Protein AF-A0A397U072-F1 (afdb_monomer_lite)

Organism: NCBI:txid44941

Radius of gyration: 16.06 Å; chains: 1; bounding box: 34×15×54 Å

Structure (mmCIF, N/CA/C/O backbone):
data_AF-A0A397U072-F1
#
_entry.id   AF-A0A397U072-F1
#
loop_
_atom_site.group_PDB
_atom_site.id
_atom_site.type_symbol
_atom_site.label_atom_id
_atom_site.label_alt_id
_atom_site.label_comp_id
_atom_site.label_asym_id
_atom_site.label_entity_id
_atom_site.label_seq_id
_atom_site.pdbx_PDB_ins_code
_atom_site.Cartn_x
_atom_site.Cartn_y
_atom_site.Cartn_z
_atom_site.occupancy
_atom_site.B_iso_or_equiv
_atom_site.auth_seq_id
_atom_site.auth_comp_id
_atom_site.auth_asym_id
_atom_site.auth_atom_id
_atom_site.pdbx_PDB_model_num
ATOM 1 N N . LEU A 1 1 ? 6.677 -6.671 24.900 1.00 55.81 1 LEU A N 1
ATOM 2 C CA . LEU A 1 1 ? 5.516 -6.533 23.992 1.00 55.81 1 LEU A CA 1
ATOM 3 C C . LEU A 1 1 ? 4.349 -6.001 24.805 1.00 55.81 1 LEU A C 1
ATOM 5 O O . LEU A 1 1 ? 3.963 -6.642 25.777 1.00 55.81 1 LEU A O 1
ATOM 9 N N . ASN A 1 2 ? 3.856 -4.805 24.481 1.00 67.19 2 ASN A N 1
ATOM 10 C CA . ASN A 1 2 ? 2.661 -4.265 25.129 1.00 67.19 2 ASN A CA 1
ATOM 11 C C . ASN A 1 2 ? 1.500 -5.225 24.846 1.00 67.19 2 ASN A C 1
ATOM 13 O O . ASN A 1 2 ? 1.314 -5.613 23.698 1.00 67.19 2 ASN A O 1
ATOM 17 N N . LYS A 1 3 ? 0.743 -5.628 25.873 1.00 72.00 3 LYS A N 1
ATOM 18 C CA . LYS A 1 3 ? -0.381 -6.586 25.780 1.00 72.00 3 LYS A CA 1
ATOM 19 C C . LYS A 1 3 ? -1.615 -6.003 25.063 1.00 72.00 3 LYS A C 1
ATOM 21 O O . LYS A 1 3 ? -2.747 -6.293 25.436 1.00 72.00 3 LYS A O 1
ATOM 26 N N . GLN A 1 4 ? -1.398 -5.128 24.087 1.00 73.94 4 GLN A N 1
ATOM 27 C CA . GLN A 1 4 ? -2.444 -4.606 23.223 1.00 73.94 4 GLN A CA 1
ATOM 28 C C . GLN A 1 4 ? -2.947 -5.757 22.340 1.00 73.94 4 GLN A C 1
ATOM 30 O O . GLN A 1 4 ? -2.125 -6.521 21.826 1.00 73.94 4 GLN A O 1
ATOM 35 N N . PRO A 1 5 ? -4.268 -5.923 22.186 1.00 83.75 5 PRO A N 1
ATOM 36 C CA . PRO A 1 5 ? -4.808 -6.927 21.287 1.00 83.75 5 PRO A CA 1
ATOM 37 C C . PRO A 1 5 ? -4.394 -6.613 19.848 1.00 83.75 5 PRO A C 1
ATOM 39 O O . PRO A 1 5 ? -4.364 -5.452 19.440 1.00 83.75 5 PRO A O 1
ATOM 42 N N . TYR A 1 6 ? -4.094 -7.655 19.076 1.00 88.94 6 TYR A N 1
ATOM 43 C CA . TYR A 1 6 ? -3.913 -7.522 17.636 1.00 88.94 6 TYR A CA 1
ATOM 44 C C . TYR A 1 6 ? -5.217 -7.042 17.003 1.00 88.94 6 TYR A C 1
ATOM 46 O O . TYR A 1 6 ? -6.303 -7.533 17.323 1.00 88.94 6 TYR A O 1
ATOM 54 N N . THR A 1 7 ? -5.105 -6.063 16.112 1.00 94.88 7 THR A N 1
ATOM 55 C CA . THR A 1 7 ? -6.241 -5.473 15.405 1.00 94.88 7 THR A CA 1
ATOM 56 C C . THR A 1 7 ? -6.031 -5.588 13.904 1.00 94.88 7 THR A C 1
ATOM 58 O O . THR A 1 7 ? -4.899 -5.605 13.423 1.00 94.88 7 THR A O 1
ATOM 61 N N . LYS A 1 8 ? -7.122 -5.559 13.135 1.00 96.50 8 LYS A N 1
ATOM 62 C CA . LYS A 1 8 ? -7.035 -5.468 11.668 1.00 96.50 8 LYS A CA 1
ATOM 63 C C . LYS A 1 8 ? -6.177 -4.273 11.231 1.00 96.50 8 LYS A C 1
ATOM 65 O O . LYS A 1 8 ? -5.400 -4.376 10.295 1.00 96.50 8 LYS A O 1
ATOM 70 N N . ALA A 1 9 ? -6.248 -3.154 11.956 1.00 96.38 9 ALA A N 1
ATOM 71 C CA . ALA A 1 9 ? -5.411 -1.984 11.700 1.00 96.38 9 ALA A CA 1
ATOM 72 C C . ALA A 1 9 ? -3.910 -2.245 11.952 1.00 96.38 9 ALA A C 1
ATOM 74 O O . ALA A 1 9 ? -3.065 -1.616 11.312 1.00 96.38 9 ALA A O 1
ATOM 75 N N . SER A 1 10 ? -3.549 -3.151 12.869 1.00 95.19 10 SER A N 1
ATOM 76 C CA . SER A 1 10 ? -2.157 -3.590 13.061 1.00 95.19 10 SER A CA 1
ATOM 77 C C . SER A 1 10 ? -1.651 -4.488 11.925 1.00 95.19 10 SER A C 1
ATOM 79 O O . SER A 1 10 ? -0.487 -4.365 11.534 1.00 95.19 10 SER A O 1
ATOM 81 N N . ASP A 1 11 ? -2.530 -5.295 11.322 1.00 97.06 11 ASP A N 1
ATOM 82 C CA . ASP A 1 11 ? -2.198 -6.082 10.128 1.00 97.06 11 ASP A CA 1
ATOM 83 C C . ASP A 1 11 ? -1.937 -5.160 8.930 1.00 97.06 11 ASP A C 1
ATOM 85 O O . ASP A 1 11 ? -0.936 -5.318 8.235 1.00 97.06 11 ASP A O 1
ATOM 89 N N . ILE A 1 12 ? -2.770 -4.127 8.741 1.00 98.31 12 ILE A N 1
ATOM 90 C CA . ILE A 1 12 ? -2.573 -3.117 7.688 1.00 98.31 12 ILE A CA 1
ATOM 91 C C . ILE A 1 12 ? -1.252 -2.363 7.861 1.00 98.31 12 ILE A C 1
ATOM 93 O O . ILE A 1 12 ? -0.541 -2.132 6.884 1.00 98.31 12 ILE A O 1
ATOM 97 N N . TYR A 1 13 ? -0.888 -2.005 9.093 1.00 97.12 13 TYR A N 1
ATOM 98 C CA . TYR A 1 13 ? 0.404 -1.370 9.354 1.00 97.12 13 TYR A CA 1
ATOM 99 C C . TYR A 1 13 ? 1.558 -2.271 8.909 1.00 97.12 13 TYR A C 1
ATOM 101 O O . TYR A 1 13 ? 2.440 -1.835 8.172 1.00 97.12 13 TYR A O 1
ATOM 109 N N . SER A 1 14 ? 1.520 -3.541 9.321 1.00 97.25 14 SER A N 1
ATOM 110 C CA . SER A 1 14 ? 2.534 -4.536 8.957 1.00 97.25 14 SER A CA 1
ATOM 111 C C . SER A 1 14 ? 2.601 -4.738 7.442 1.00 97.25 14 SER A C 1
ATOM 113 O O . SER A 1 14 ? 3.687 -4.794 6.873 1.00 97.25 14 SER A O 1
ATOM 115 N N . PHE A 1 15 ? 1.449 -4.755 6.770 1.00 97.75 15 PHE A N 1
ATOM 116 C CA . PHE A 1 15 ? 1.371 -4.807 5.314 1.00 97.75 15 PHE A CA 1
ATOM 117 C C . PHE A 1 15 ? 2.043 -3.594 4.647 1.00 97.75 15 PHE A C 1
ATOM 119 O O . PHE A 1 15 ? 2.791 -3.759 3.686 1.00 97.75 15 PHE A O 1
ATOM 126 N N . GLY A 1 16 ? 1.854 -2.387 5.194 1.00 97.62 16 GLY A N 1
ATOM 127 C CA . GLY A 1 16 ? 2.564 -1.180 4.759 1.00 97.62 16 GLY A CA 1
ATOM 128 C C . GLY A 1 16 ? 4.088 -1.300 4.856 1.00 97.62 16 GLY A C 1
ATOM 129 O O . GLY A 1 16 ? 4.792 -0.888 3.937 1.00 97.62 16 GLY A O 1
ATOM 130 N N . ILE A 1 17 ? 4.596 -1.913 5.929 1.00 97.81 17 ILE A N 1
ATOM 131 C CA . ILE A 1 17 ? 6.035 -2.164 6.114 1.00 97.81 17 ILE A CA 1
ATOM 132 C C . ILE A 1 17 ? 6.557 -3.185 5.097 1.00 97.81 17 ILE A C 1
ATOM 134 O O . ILE A 1 17 ? 7.581 -2.934 4.470 1.00 97.81 17 ILE A O 1
ATOM 138 N N . ILE A 1 18 ? 5.830 -4.281 4.864 1.00 97.88 18 ILE A N 1
ATOM 139 C CA . ILE A 1 18 ? 6.210 -5.293 3.863 1.00 97.88 18 ILE A CA 1
ATOM 140 C C . ILE A 1 18 ? 6.277 -4.672 2.460 1.00 97.88 18 ILE A C 1
ATOM 142 O O . ILE A 1 18 ? 7.232 -4.909 1.722 1.00 97.88 18 ILE A O 1
ATOM 146 N N . MET A 1 19 ? 5.296 -3.839 2.090 1.00 96.38 19 MET A N 1
ATOM 147 C CA . MET A 1 19 ? 5.336 -3.110 0.816 1.00 96.38 19 MET A CA 1
ATOM 148 C C . MET A 1 19 ? 6.582 -2.221 0.703 1.00 96.38 19 MET A C 1
ATOM 150 O O . MET A 1 19 ? 7.177 -2.140 -0.373 1.00 96.38 19 MET A O 1
ATOM 154 N N . TRP A 1 20 ? 6.993 -1.582 1.801 1.00 96.75 20 TRP A N 1
ATOM 155 C CA . TRP A 1 20 ? 8.173 -0.719 1.824 1.00 96.75 20 TRP A CA 1
ATOM 156 C C . TRP A 1 20 ? 9.465 -1.505 1.641 1.00 96.75 20 TRP A C 1
ATOM 158 O O . TRP A 1 20 ? 10.300 -1.104 0.831 1.00 96.75 20 TRP A O 1
ATOM 168 N N . GLU A 1 21 ? 9.608 -2.639 2.327 1.00 97.44 21 GLU A N 1
ATOM 169 C CA . GLU A 1 21 ? 10.772 -3.520 2.186 1.00 97.44 21 GLU A CA 1
ATOM 170 C C . GLU A 1 21 ? 10.920 -4.021 0.742 1.00 97.44 21 GLU A C 1
ATOM 172 O O . GLU A 1 21 ? 12.002 -3.913 0.161 1.00 97.44 21 GLU A O 1
ATOM 177 N N . ILE A 1 22 ? 9.817 -4.469 0.128 1.00 94.00 22 ILE A N 1
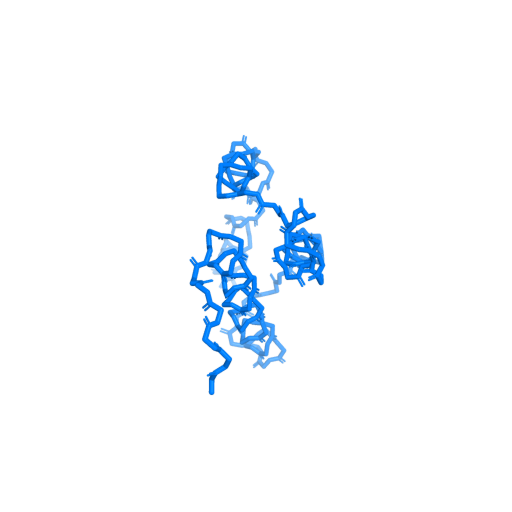ATOM 178 C CA . ILE A 1 22 ? 9.800 -4.926 -1.271 1.00 94.00 22 ILE A CA 1
ATOM 179 C C . ILE A 1 22 ? 10.195 -3.791 -2.223 1.00 94.00 22 ILE A C 1
ATOM 181 O O . ILE A 1 22 ? 11.036 -3.986 -3.104 1.00 94.00 22 ILE A O 1
ATOM 185 N N . LEU A 1 23 ? 9.603 -2.601 -2.066 1.00 92.19 23 LEU A N 1
ATOM 186 C CA . LEU A 1 23 ? 9.900 -1.468 -2.946 1.00 92.19 23 LEU A CA 1
ATOM 187 C C . LEU A 1 23 ? 11.353 -1.007 -2.790 1.00 92.19 23 LEU A C 1
ATOM 189 O O . LEU A 1 23 ? 12.004 -0.690 -3.784 1.00 92.19 23 LEU A O 1
ATOM 193 N N . TYR A 1 24 ? 11.870 -0.986 -1.562 1.00 91.94 24 TYR A N 1
ATOM 194 C CA . TYR A 1 24 ? 13.252 -0.615 -1.282 1.00 91.94 24 TYR A CA 1
ATOM 195 C C . TYR A 1 24 ? 14.246 -1.579 -1.934 1.00 91.94 24 TYR A C 1
ATOM 197 O O . TYR A 1 24 ? 15.157 -1.135 -2.638 1.00 91.94 24 TYR A O 1
ATOM 205 N N . GLU A 1 25 ? 14.043 -2.889 -1.775 1.00 94.44 25 GLU A N 1
ATOM 206 C CA . GLU A 1 25 ? 14.889 -3.895 -2.422 1.00 94.44 25 GLU A CA 1
ATOM 207 C C . GLU A 1 25 ? 14.841 -3.764 -3.951 1.00 94.44 25 GLU A C 1
ATOM 209 O O . GLU A 1 25 ? 15.877 -3.784 -4.623 1.00 94.44 25 GLU A O 1
ATOM 214 N N . LEU A 1 26 ? 13.6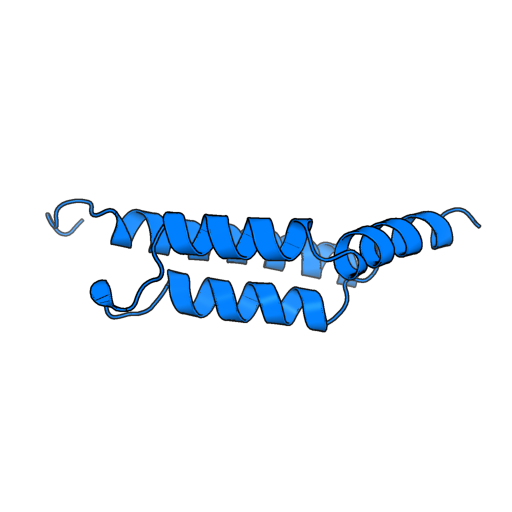47 -3.559 -4.507 1.00 91.75 26 LEU A N 1
ATOM 215 C CA . LEU A 1 26 ? 13.460 -3.391 -5.941 1.00 91.75 26 LEU A CA 1
ATOM 216 C C . LEU A 1 26 ? 14.194 -2.150 -6.472 1.00 91.75 26 LEU A C 1
ATOM 218 O O . LEU A 1 26 ? 14.904 -2.246 -7.474 1.00 91.75 26 LEU A O 1
ATOM 222 N N . MET A 1 27 ? 14.092 -1.009 -5.783 1.00 92.00 27 MET A N 1
ATOM 223 C CA . MET A 1 27 ? 14.820 0.213 -6.149 1.00 92.00 27 MET A CA 1
ATOM 224 C C . MET A 1 27 ? 16.339 0.010 -6.110 1.00 92.00 27 MET A C 1
ATOM 226 O O . MET A 1 27 ? 17.031 0.454 -7.025 1.00 92.00 27 MET A O 1
ATOM 230 N N . LEU A 1 28 ? 16.871 -0.703 -5.110 1.00 93.38 28 LEU A N 1
ATOM 231 C CA . LEU A 1 28 ? 18.301 -1.033 -5.057 1.00 93.38 28 LEU A CA 1
ATOM 232 C C . LEU A 1 28 ? 18.742 -1.880 -6.257 1.00 93.38 28 LEU A C 1
ATOM 234 O O . LEU A 1 28 ? 19.791 -1.620 -6.848 1.00 93.38 28 LEU A O 1
ATOM 238 N N . GLN A 1 29 ? 17.941 -2.874 -6.647 1.00 93.81 29 GLN A N 1
ATOM 239 C CA . GLN A 1 29 ? 18.237 -3.699 -7.820 1.00 93.81 29 GLN A CA 1
ATOM 240 C C . GLN A 1 29 ? 18.229 -2.876 -9.120 1.00 93.81 29 GLN A C 1
ATOM 242 O O . GLN A 1 29 ? 19.072 -3.120 -9.985 1.00 93.81 29 GLN A O 1
ATOM 247 N N . VAL A 1 30 ? 17.337 -1.886 -9.249 1.00 90.81 30 VAL A N 1
ATOM 248 C CA . VAL A 1 30 ? 17.323 -0.946 -10.387 1.00 90.81 30 VAL A CA 1
ATOM 249 C C . VAL A 1 30 ? 18.579 -0.074 -10.399 1.00 90.81 30 VAL A C 1
ATOM 251 O O . VAL A 1 30 ? 19.248 0.008 -11.427 1.00 90.81 30 VAL A O 1
ATOM 254 N N . CYS A 1 31 ? 18.952 0.522 -9.261 1.00 91.00 31 CYS A N 1
ATOM 255 C CA . CYS A 1 31 ? 20.168 1.337 -9.145 1.00 91.00 31 CYS A CA 1
ATOM 256 C C . CYS A 1 31 ? 21.444 0.550 -9.490 1.00 91.00 31 CYS A C 1
ATOM 258 O O . CYS A 1 31 ? 22.388 1.113 -10.037 1.00 91.00 31 CYS A O 1
ATOM 260 N N . ASN A 1 32 ? 21.451 -0.756 -9.216 1.00 94.38 32 ASN A N 1
ATOM 261 C CA . ASN A 1 32 ? 22.552 -1.661 -9.548 1.00 94.38 32 ASN A CA 1
ATOM 262 C C . ASN A 1 32 ? 22.477 -2.230 -10.980 1.00 94.38 32 ASN A C 1
ATOM 264 O O . ASN A 1 32 ? 23.287 -3.084 -11.337 1.00 94.38 32 ASN A O 1
ATOM 268 N N . GLY A 1 33 ? 21.500 -1.816 -11.795 1.00 90.44 33 GLY A N 1
ATOM 269 C CA . GLY A 1 33 ? 21.323 -2.292 -13.171 1.00 90.44 33 GLY A CA 1
ATOM 270 C C . GLY A 1 33 ? 20.856 -3.750 -13.298 1.00 90.44 33 GLY A C 1
ATOM 271 O O . GLY A 1 33 ? 20.915 -4.321 -14.385 1.00 90.44 33 GLY A O 1
ATOM 272 N N . LEU A 1 34 ? 20.386 -4.369 -12.209 1.00 93.62 34 LEU A N 1
ATOM 273 C CA . LEU A 1 34 ? 19.922 -5.767 -12.174 1.00 93.62 34 LEU A CA 1
ATOM 274 C C . LEU A 1 34 ? 18.458 -5.925 -12.619 1.00 93.62 34 LEU A C 1
ATOM 276 O O . LEU A 1 34 ? 17.978 -7.042 -12.850 1.00 93.62 34 LEU A O 1
ATOM 280 N N . ARG A 1 35 ? 17.724 -4.811 -12.680 1.00 87.81 35 ARG A N 1
ATOM 281 C CA . ARG A 1 35 ? 16.308 -4.735 -13.045 1.00 87.81 35 ARG A CA 1
ATOM 282 C C . ARG A 1 35 ? 16.064 -3.524 -13.953 1.00 87.81 35 ARG A C 1
ATOM 284 O O . ARG A 1 35 ? 16.764 -2.523 -13.805 1.00 87.81 35 ARG A O 1
ATOM 291 N N . PRO A 1 36 ? 15.062 -3.587 -14.848 1.00 87.19 36 PRO A N 1
ATOM 292 C CA . PRO A 1 36 ? 14.648 -2.435 -15.640 1.00 87.19 36 PRO A CA 1
ATOM 293 C C . PRO A 1 36 ? 14.174 -1.268 -14.770 1.00 87.19 36 PRO A C 1
ATOM 295 O O . PRO A 1 36 ? 13.676 -1.469 -13.664 1.00 87.19 36 PRO A O 1
ATOM 298 N N . TYR A 1 37 ? 14.275 -0.056 -15.314 1.00 86.31 37 TYR A N 1
ATOM 299 C CA . TYR A 1 37 ? 13.772 1.156 -14.674 1.00 86.31 37 TYR A CA 1
ATOM 300 C C . TYR A 1 37 ? 12.268 1.070 -14.369 1.00 86.31 37 TYR A C 1
ATOM 302 O O . TYR A 1 37 ? 11.481 0.552 -15.164 1.00 86.31 37 TYR A O 1
ATOM 310 N N . ILE A 1 38 ? 11.882 1.633 -13.225 1.00 82.38 38 ILE A N 1
ATOM 311 C CA . ILE A 1 38 ? 10.498 1.747 -12.762 1.00 82.38 38 ILE A CA 1
ATOM 312 C C . ILE A 1 38 ? 10.129 3.220 -12.788 1.00 82.38 38 ILE A C 1
ATOM 314 O O . ILE A 1 38 ? 10.882 4.048 -12.279 1.00 82.38 38 ILE A O 1
ATOM 318 N N . SER A 1 39 ? 8.970 3.550 -13.358 1.00 84.31 39 SER A N 1
ATOM 319 C CA . SER A 1 39 ? 8.540 4.942 -13.439 1.00 84.31 39 SER A CA 1
ATOM 320 C C . SER A 1 39 ? 8.310 5.545 -12.053 1.00 84.31 39 SER A C 1
ATOM 322 O O . SER A 1 39 ? 7.718 4.923 -11.168 1.00 84.31 39 SER A O 1
ATOM 324 N N . GLU A 1 40 ? 8.708 6.806 -11.891 1.00 82.81 40 GLU A N 1
ATOM 325 C CA . GLU A 1 40 ? 8.470 7.582 -10.665 1.00 82.81 40 GLU A CA 1
ATOM 326 C C . GLU A 1 40 ? 6.987 7.625 -10.275 1.00 82.81 40 GLU A C 1
ATOM 328 O O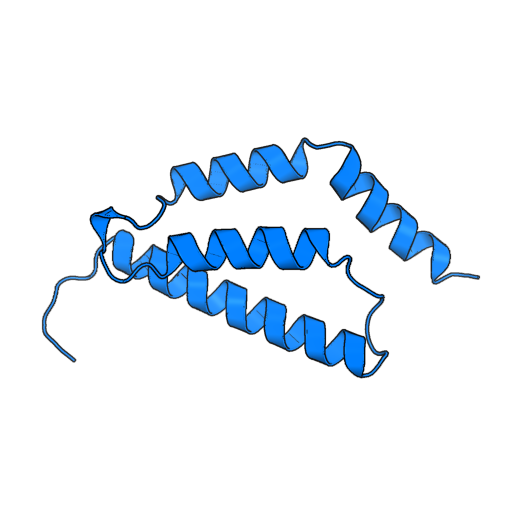 . GLU A 1 40 ? 6.657 7.613 -9.092 1.00 82.81 40 GLU A O 1
ATOM 333 N N . SER A 1 41 ? 6.083 7.596 -11.260 1.00 80.88 41 SER A N 1
ATOM 334 C CA . SER A 1 41 ? 4.640 7.520 -11.022 1.00 80.88 41 SER A CA 1
ATOM 335 C C . SER A 1 41 ? 4.237 6.261 -10.250 1.00 80.88 41 SER A C 1
ATOM 337 O O . SER A 1 41 ? 3.471 6.361 -9.297 1.00 80.88 41 SER A O 1
ATOM 339 N N . ILE A 1 42 ? 4.789 5.095 -10.604 1.00 85.12 42 ILE A N 1
ATOM 340 C CA . ILE A 1 42 ? 4.513 3.830 -9.911 1.00 85.12 42 ILE A CA 1
ATOM 341 C C . ILE A 1 42 ? 5.056 3.909 -8.486 1.00 85.12 42 ILE A C 1
ATOM 343 O O . ILE A 1 42 ? 4.329 3.624 -7.534 1.00 85.12 42 ILE A O 1
ATOM 347 N N . VAL A 1 43 ? 6.306 4.355 -8.328 1.00 88.19 43 VAL A N 1
ATOM 348 C CA . VAL A 1 43 ? 6.933 4.522 -7.007 1.00 88.19 43 VAL A CA 1
ATOM 349 C C . VAL A 1 43 ? 6.087 5.443 -6.118 1.00 88.19 43 VAL A C 1
ATOM 351 O O . VAL A 1 43 ? 5.835 5.108 -4.960 1.00 88.19 43 VAL A O 1
ATOM 354 N N . SER A 1 44 ? 5.578 6.553 -6.662 1.00 88.69 44 SER A N 1
ATOM 355 C CA . SER A 1 44 ? 4.710 7.486 -5.934 1.00 88.69 44 SER A CA 1
ATOM 356 C C . SER A 1 44 ? 3.378 6.854 -5.519 1.00 88.69 44 SER A C 1
ATOM 358 O O . SER A 1 44 ? 2.971 7.014 -4.369 1.00 88.69 44 SER A O 1
ATOM 360 N N . CYS A 1 45 ? 2.714 6.099 -6.404 1.00 91.31 45 CYS A N 1
ATOM 361 C CA . CYS A 1 45 ? 1.450 5.426 -6.081 1.00 91.31 45 CYS A CA 1
ATOM 362 C C . CYS A 1 45 ? 1.599 4.466 -4.889 1.00 91.31 45 CYS A C 1
ATOM 364 O O . CYS A 1 45 ? 0.781 4.491 -3.965 1.00 91.31 45 CYS A O 1
ATOM 366 N N . TYR A 1 46 ? 2.667 3.662 -4.869 1.00 93.31 46 TYR A N 1
ATOM 367 C CA . TYR A 1 46 ? 2.953 2.774 -3.740 1.00 93.31 46 TYR A CA 1
ATOM 368 C C . TYR A 1 46 ? 3.360 3.553 -2.482 1.00 93.31 46 TYR A C 1
ATOM 370 O O . TYR A 1 46 ? 2.892 3.219 -1.394 1.00 93.31 46 TYR A O 1
ATOM 378 N N . ALA A 1 47 ? 4.173 4.611 -2.606 1.00 93.31 47 ALA A N 1
ATOM 379 C CA . ALA A 1 47 ? 4.548 5.489 -1.490 1.00 93.31 47 ALA A CA 1
ATOM 380 C C . ALA A 1 47 ? 3.325 6.079 -0.776 1.00 93.31 47 ALA A C 1
ATOM 382 O O . ALA A 1 47 ? 3.254 6.062 0.456 1.00 93.31 47 ALA A O 1
ATOM 383 N N . ASP A 1 48 ? 2.346 6.563 -1.533 1.00 95.62 48 ASP A N 1
ATOM 384 C CA . ASP A 1 48 ? 1.138 7.155 -0.965 1.00 95.62 48 ASP A CA 1
ATOM 385 C C . ASP A 1 48 ? 0.215 6.106 -0.336 1.00 95.62 48 ASP A C 1
ATOM 387 O O . ASP A 1 48 ? -0.368 6.358 0.723 1.00 95.62 48 ASP A O 1
ATOM 391 N N . LEU A 1 49 ? 0.134 4.903 -0.915 1.00 96.62 49 LEU A N 1
ATOM 392 C CA . LEU A 1 49 ? -0.588 3.786 -0.305 1.00 96.62 49 LEU A CA 1
ATOM 393 C C . LEU A 1 49 ? 0.061 3.337 1.015 1.00 96.62 49 LEU A C 1
ATOM 395 O O . LEU A 1 49 ? -0.634 3.185 2.022 1.00 96.62 49 LEU A O 1
ATOM 399 N N . MET A 1 50 ? 1.388 3.187 1.049 1.00 97.00 50 MET A N 1
ATOM 400 C CA . MET A 1 50 ? 2.130 2.834 2.266 1.00 97.00 50 MET A CA 1
ATOM 401 C C . MET A 1 50 ? 1.923 3.864 3.378 1.00 97.00 50 MET A C 1
ATOM 403 O O . MET A 1 50 ? 1.657 3.479 4.517 1.00 97.00 50 MET A O 1
ATOM 407 N N . LYS A 1 51 ? 1.933 5.165 3.042 1.00 96.69 51 LYS A N 1
ATOM 408 C CA . LYS A 1 51 ? 1.628 6.251 3.991 1.00 96.69 51 LYS A CA 1
ATOM 409 C C . LYS A 1 51 ? 0.273 6.103 4.666 1.00 96.69 51 LYS A C 1
ATOM 411 O O . LYS A 1 51 ? 0.166 6.340 5.870 1.00 96.69 51 LYS A O 1
ATOM 416 N N . LYS A 1 52 ? -0.742 5.682 3.912 1.00 97.38 52 LYS A N 1
ATOM 417 C CA . LYS A 1 52 ? -2.073 5.386 4.458 1.00 97.38 52 LYS A CA 1
ATOM 418 C C . LYS A 1 52 ? -2.062 4.120 5.315 1.00 97.38 52 LYS A C 1
ATOM 420 O O . LYS A 1 52 ? -2.728 4.084 6.342 1.00 97.38 52 LYS A O 1
ATOM 425 N N . CYS A 1 53 ? -1.297 3.096 4.941 1.00 98.06 53 CYS A N 1
ATOM 426 C CA . CYS A 1 53 ? -1.236 1.834 5.684 1.00 98.06 53 CYS A CA 1
ATOM 427 C C . CYS A 1 53 ? -0.577 1.984 7.064 1.00 98.06 53 CYS A C 1
ATOM 429 O O . CYS A 1 53 ? -1.066 1.431 8.048 1.00 98.06 53 CYS A O 1
ATOM 431 N N . TRP A 1 54 ? 0.505 2.758 7.163 1.00 95.94 54 TRP A N 1
ATOM 432 C CA . TRP A 1 54 ? 1.266 2.917 8.406 1.00 95.94 54 TRP A CA 1
ATOM 433 C C . TRP A 1 54 ? 0.938 4.196 9.188 1.00 95.94 54 TRP A C 1
ATOM 435 O O . TRP A 1 54 ? 1.757 4.680 9.971 1.00 95.94 54 TRP A O 1
ATOM 445 N N . HIS A 1 55 ? -0.244 4.780 8.969 1.00 97.25 55 HIS A N 1
ATOM 446 C CA . HIS A 1 55 ? -0.661 5.990 9.677 1.00 97.25 55 HIS A CA 1
ATOM 447 C C . HIS A 1 55 ? -0.586 5.790 11.207 1.00 97.25 55 HIS A C 1
ATOM 449 O O . HIS A 1 55 ? -0.898 4.711 11.724 1.00 97.25 55 HIS A O 1
ATOM 455 N N . ALA A 1 56 ? -0.159 6.821 11.946 1.00 94.62 56 ALA A N 1
ATOM 456 C CA . ALA A 1 56 ? 0.044 6.733 13.396 1.00 94.62 56 ALA A CA 1
ATOM 457 C C . ALA A 1 56 ? -1.255 6.351 14.133 1.00 94.62 56 ALA A C 1
ATOM 459 O O . ALA A 1 56 ? -1.283 5.382 14.891 1.00 94.62 56 ALA A O 1
ATOM 460 N N . GLU A 1 57 ? -2.340 7.071 13.838 1.00 95.19 57 GLU A N 1
ATOM 461 C CA . GLU A 1 57 ? -3.710 6.763 14.277 1.00 95.19 57 GLU A CA 1
ATOM 462 C C . GLU A 1 57 ? -4.266 5.538 13.531 1.00 95.19 57 GLU A C 1
ATOM 464 O O . GLU A 1 57 ? -4.213 5.494 12.300 1.00 95.19 57 GLU A O 1
ATOM 469 N N . GLN A 1 58 ? -4.794 4.548 14.263 1.00 94.44 58 GLN A N 1
ATOM 470 C CA . GLN A 1 58 ? -5.229 3.255 13.707 1.00 94.44 58 GLN A CA 1
ATOM 471 C C . GLN A 1 58 ? -6.470 3.391 12.820 1.00 94.44 58 GLN A C 1
ATOM 473 O O . GLN A 1 58 ? -6.573 2.739 11.788 1.00 94.44 58 GLN A O 1
ATOM 478 N N . GLU A 1 59 ? -7.387 4.261 13.219 1.00 94.94 59 GLU A N 1
ATOM 479 C CA . GLU A 1 59 ? -8.652 4.585 12.565 1.00 94.94 59 GLU A CA 1
ATOM 480 C C . GLU A 1 59 ? -8.483 5.342 11.244 1.00 94.94 59 GLU A C 1
ATOM 482 O O . GLU A 1 59 ? -9.391 5.349 10.420 1.00 94.94 59 GLU A O 1
ATOM 487 N N . LYS A 1 60 ? -7.316 5.960 11.030 1.00 96.69 60 LYS A N 1
ATOM 488 C CA . LYS A 1 60 ? -6.962 6.639 9.777 1.00 96.69 60 LYS A CA 1
ATOM 489 C C . LYS A 1 60 ? -6.234 5.725 8.796 1.00 96.69 60 LYS A C 1
ATOM 491 O O . LYS A 1 60 ? -5.920 6.155 7.686 1.00 96.69 60 LYS A O 1
ATOM 496 N N . ARG A 1 61 ? -5.924 4.490 9.201 1.00 97.75 61 ARG A N 1
ATOM 497 C CA . ARG A 1 61 ? -5.328 3.511 8.295 1.00 97.75 61 ARG A CA 1
ATOM 498 C C . ARG A 1 61 ? -6.376 3.033 7.313 1.00 97.75 61 ARG A C 1
ATOM 500 O O . ARG A 1 61 ? -7.536 2.851 7.671 1.00 97.75 61 ARG A O 1
ATOM 507 N N . THR A 1 62 ? -5.932 2.793 6.089 1.00 97.00 62 THR A N 1
ATOM 508 C CA . THR A 1 62 ? -6.790 2.188 5.074 1.00 97.00 62 THR A CA 1
ATOM 509 C C . THR A 1 62 ? -7.252 0.796 5.511 1.00 97.00 62 THR A C 1
ATOM 511 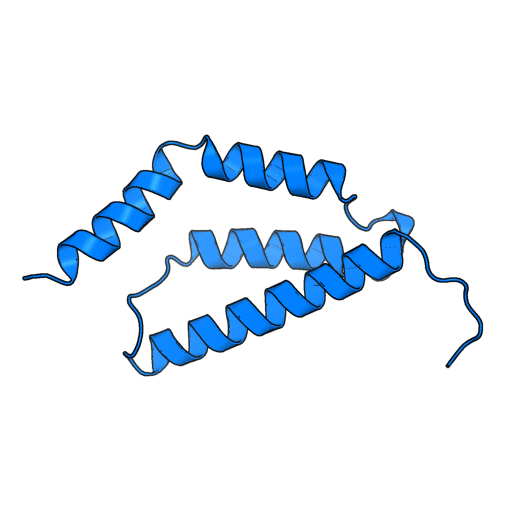O O . THR A 1 62 ? -6.603 0.127 6.319 1.00 97.00 62 THR A O 1
ATOM 514 N N . THR A 1 63 ? -8.383 0.340 4.998 1.00 98.19 63 THR A N 1
ATOM 515 C CA . THR A 1 63 ? -8.869 -1.018 5.249 1.00 98.19 63 THR A CA 1
ATOM 516 C C . THR A 1 63 ? -8.364 -1.987 4.185 1.00 98.19 63 THR A C 1
ATOM 518 O O . THR A 1 63 ? -8.005 -1.596 3.079 1.00 98.19 63 THR A O 1
ATOM 521 N N . ALA A 1 64 ? -8.384 -3.287 4.484 1.00 98.06 64 ALA A N 1
ATOM 522 C CA . ALA A 1 64 ? -8.040 -4.302 3.488 1.00 98.06 64 ALA A CA 1
ATOM 523 C C . ALA A 1 64 ? -8.953 -4.236 2.249 1.00 98.06 64 ALA A C 1
ATOM 525 O O . ALA A 1 64 ? -8.481 -4.462 1.143 1.00 98.06 64 ALA A O 1
ATOM 526 N N . ALA A 1 65 ? -10.236 -3.896 2.432 1.00 98.19 65 ALA A N 1
ATOM 527 C CA . ALA A 1 65 ? -11.181 -3.738 1.329 1.00 98.19 65 ALA A CA 1
ATOM 528 C C . ALA A 1 65 ? -10.779 -2.573 0.412 1.00 98.19 65 ALA A C 1
ATOM 530 O O . ALA A 1 65 ? -10.647 -2.769 -0.787 1.00 98.19 65 ALA A O 1
ATOM 531 N N . GLU A 1 66 ? -10.465 -1.408 0.985 1.00 97.88 66 GLU A N 1
ATOM 532 C CA . GLU A 1 66 ? -9.986 -0.250 0.218 1.00 97.88 66 GLU A CA 1
ATOM 533 C C . GLU A 1 66 ? -8.677 -0.548 -0.525 1.00 97.88 66 GLU A C 1
ATOM 535 O O . GLU A 1 66 ? -8.514 -0.138 -1.669 1.00 97.88 66 GLU A O 1
ATOM 540 N N . ILE A 1 67 ? -7.744 -1.287 0.089 1.00 97.38 67 ILE A N 1
ATOM 541 C CA . ILE A 1 67 ? -6.519 -1.734 -0.593 1.00 97.38 67 ILE A CA 1
ATOM 542 C C . ILE A 1 67 ? -6.864 -2.628 -1.791 1.00 97.38 67 ILE A C 1
ATOM 544 O O . ILE A 1 67 ? -6.285 -2.459 -2.865 1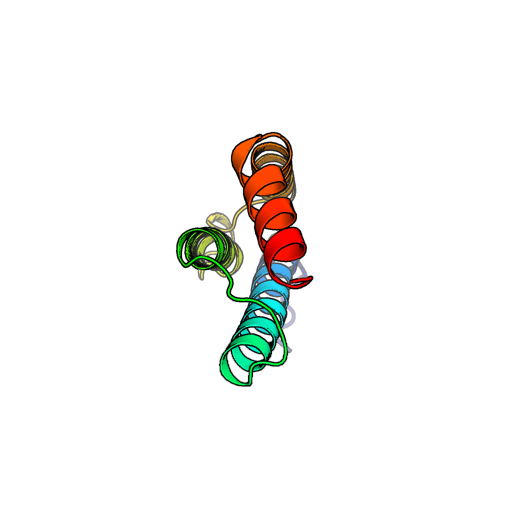.00 97.38 67 ILE A O 1
ATOM 548 N N . CYS A 1 68 ? -7.788 -3.579 -1.623 1.00 96.56 68 CYS A N 1
ATOM 549 C CA . CYS A 1 68 ? -8.239 -4.439 -2.714 1.00 96.56 68 CYS A CA 1
ATOM 550 C C . CYS A 1 68 ? -8.881 -3.631 -3.847 1.00 96.56 68 CYS A C 1
ATOM 552 O O . CYS A 1 68 ? -8.573 -3.900 -5.006 1.00 96.56 68 CYS A O 1
ATOM 554 N N . ASP A 1 69 ? -9.702 -2.632 -3.521 1.00 95.56 69 ASP A N 1
ATOM 555 C CA . ASP A 1 69 ? -10.327 -1.748 -4.508 1.00 95.56 69 ASP A CA 1
ATOM 556 C C . ASP A 1 69 ? -9.265 -0.944 -5.272 1.00 95.56 69 ASP A C 1
ATOM 558 O O . ASP A 1 69 ? -9.259 -0.946 -6.501 1.00 95.56 69 ASP A O 1
ATOM 562 N N . ILE A 1 70 ? -8.285 -0.367 -4.566 1.00 93.25 70 ILE A N 1
ATOM 563 C CA . ILE A 1 70 ? -7.147 0.345 -5.174 1.00 93.25 70 ILE A CA 1
ATOM 564 C C . ILE A 1 70 ? -6.371 -0.573 -6.129 1.00 93.25 70 ILE A C 1
ATOM 566 O O . ILE A 1 70 ? -6.043 -0.181 -7.250 1.00 93.25 70 ILE A O 1
ATOM 570 N N . PHE A 1 71 ? -6.078 -1.809 -5.720 1.00 92.19 71 PHE A N 1
ATOM 571 C CA . PHE A 1 71 ? -5.371 -2.756 -6.583 1.00 92.19 71 PHE A CA 1
ATOM 572 C C . PHE A 1 71 ? -6.211 -3.202 -7.780 1.00 92.19 71 PHE A C 1
ATOM 574 O O . PHE A 1 71 ? -5.660 -3.347 -8.873 1.00 92.19 71 PHE A O 1
ATOM 581 N N . ALA A 1 72 ? -7.520 -3.384 -7.612 1.00 91.31 72 ALA A N 1
ATOM 582 C CA . ALA A 1 72 ? -8.422 -3.688 -8.716 1.00 91.31 72 ALA A CA 1
ATOM 583 C C . ALA A 1 72 ? -8.479 -2.523 -9.717 1.00 91.31 72 ALA A C 1
ATOM 585 O O . ALA A 1 72 ? -8.404 -2.747 -10.925 1.00 91.31 72 ALA A O 1
ATOM 586 N N . GLU A 1 73 ? -8.542 -1.278 -9.242 1.00 88.62 73 GLU A N 1
ATOM 587 C CA . GLU A 1 73 ? -8.466 -0.083 -10.089 1.00 88.62 73 GLU A CA 1
ATOM 588 C C . GLU A 1 73 ? -7.148 -0.025 -10.869 1.00 88.62 73 GLU A C 1
ATOM 590 O O . GLU A 1 73 ? -7.153 0.190 -12.083 1.00 88.62 73 GLU A O 1
ATOM 595 N N . TRP A 1 74 ? -6.014 -0.276 -10.207 1.00 87.44 74 TRP A N 1
ATOM 596 C CA . TRP A 1 74 ? -4.707 -0.299 -10.869 1.00 87.44 74 TRP A CA 1
ATOM 597 C C . TRP A 1 74 ? -4.626 -1.385 -11.946 1.00 87.44 74 TRP A C 1
ATOM 599 O O . TRP A 1 74 ? -4.151 -1.110 -13.049 1.00 87.44 74 TRP A O 1
ATOM 609 N N . GLN A 1 75 ? -5.127 -2.590 -11.660 1.00 81.12 75 GLN A N 1
ATOM 610 C CA . GLN A 1 75 ? -5.153 -3.707 -12.611 1.00 81.12 75 GLN A CA 1
ATOM 611 C C . GLN A 1 75 ? -6.046 -3.431 -13.824 1.00 81.12 75 GLN A C 1
ATOM 613 O O . GLN A 1 75 ? -5.672 -3.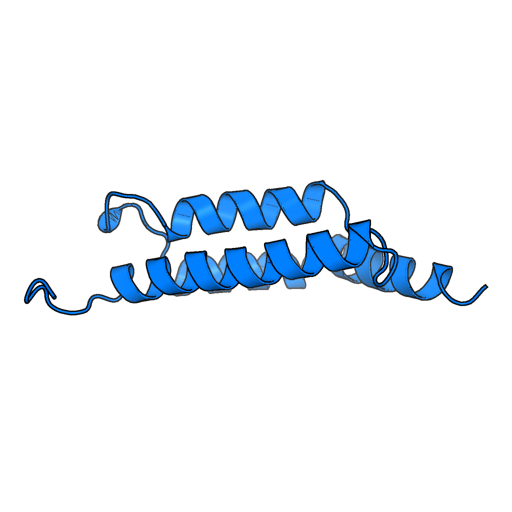775 -14.943 1.00 81.12 75 GLN A O 1
ATOM 618 N N . ASN A 1 76 ? -7.200 -2.797 -13.610 1.00 77.94 76 ASN A N 1
ATOM 619 C CA . ASN A 1 76 ? -8.152 -2.472 -14.673 1.00 77.94 76 ASN A CA 1
ATOM 620 C C . ASN A 1 76 ? -7.758 -1.218 -15.468 1.00 77.94 76 ASN A C 1
ATOM 622 O O . ASN A 1 76 ? -8.345 -0.937 -16.513 1.00 77.94 76 ASN A O 1
ATOM 626 N N . SER A 1 77 ? -6.765 -0.454 -15.006 1.00 75.00 77 SER A N 1
ATOM 627 C CA . SER A 1 77 ? -6.228 0.659 -15.778 1.00 75.00 77 SER A CA 1
ATOM 628 C C . SER A 1 77 ? -5.342 0.131 -16.920 1.00 75.00 77 SER A C 1
ATOM 630 O O . SER A 1 77 ? -4.212 -0.316 -16.716 1.00 75.00 77 SER A O 1
ATOM 632 N N . GLU A 1 78 ? -5.850 0.212 -18.155 1.00 60.28 78 GLU A N 1
ATOM 633 C CA . GLU A 1 78 ? -5.174 -0.197 -19.405 1.00 60.28 78 GLU A CA 1
ATOM 634 C C . GLU A 1 78 ? -3.718 0.330 -19.505 1.00 60.28 78 GLU A C 1
ATOM 636 O O . GLU A 1 78 ? -2.842 -0.292 -20.104 1.00 60.28 78 GLU A O 1
ATOM 641 N N . ASN A 1 79 ? -3.427 1.464 -18.856 1.00 59.94 79 ASN A N 1
ATOM 642 C CA . ASN A 1 79 ? -2.121 2.125 -18.843 1.00 59.94 79 ASN A CA 1
ATOM 643 C C . ASN A 1 79 ? -1.031 1.400 -18.030 1.00 59.94 79 ASN A C 1
ATOM 645 O O . ASN A 1 79 ? 0.132 1.429 -18.436 1.00 59.94 79 ASN A O 1
ATOM 649 N N . ILE A 1 80 ? -1.350 0.757 -16.900 1.00 58.53 80 ILE A N 1
ATOM 650 C CA . ILE A 1 80 ? -0.320 0.116 -16.055 1.00 58.53 80 ILE A CA 1
ATOM 651 C C . ILE A 1 80 ? 0.147 -1.196 -16.690 1.00 58.53 80 ILE A C 1
ATOM 653 O O . ILE A 1 80 ? 1.351 -1.453 -16.775 1.00 58.53 80 ILE A O 1
ATOM 657 N N . TYR A 1 81 ? -0.789 -1.987 -17.219 1.00 55.44 81 TYR A N 1
ATOM 658 C CA . TYR A 1 81 ? -0.473 -3.223 -17.931 1.00 55.44 81 TYR A CA 1
ATOM 659 C C . TYR A 1 81 ? 0.377 -2.952 -19.181 1.00 55.44 81 TYR A C 1
ATOM 661 O O . TYR A 1 81 ? 1.413 -3.591 -19.373 1.00 55.44 81 TYR A O 1
ATOM 669 N N . GLN A 1 82 ? 0.013 -1.953 -19.994 1.00 57.22 82 GLN A N 1
ATOM 670 C CA . GLN A 1 82 ? 0.786 -1.613 -21.193 1.00 57.22 82 GLN A CA 1
ATOM 671 C C . GLN A 1 82 ? 2.160 -1.005 -20.869 1.00 57.22 82 GLN A C 1
ATOM 673 O O . GLN A 1 82 ? 3.136 -1.353 -21.534 1.00 57.22 82 GLN A O 1
ATOM 678 N N . ASN A 1 83 ? 2.293 -0.178 -19.825 1.00 58.44 83 ASN A N 1
ATOM 679 C CA . ASN A 1 83 ? 3.602 0.339 -19.402 1.00 58.44 83 ASN A CA 1
ATOM 680 C C . ASN A 1 83 ? 4.545 -0.777 -18.927 1.00 58.44 83 ASN A C 1
ATOM 682 O O . ASN A 1 83 ? 5.694 -0.835 -19.372 1.00 58.44 83 ASN A O 1
ATOM 686 N N . CYS A 1 84 ? 4.062 -1.707 -18.097 1.00 51.47 84 CYS A N 1
ATOM 687 C CA . CYS A 1 84 ? 4.850 -2.865 -17.663 1.00 51.47 84 CYS A CA 1
ATOM 688 C C . CYS A 1 84 ? 5.245 -3.768 -18.845 1.00 51.47 84 CYS A C 1
ATOM 690 O O . CYS A 1 84 ? 6.393 -4.204 -18.940 1.00 51.47 84 CYS A O 1
ATOM 692 N N . MET A 1 85 ? 4.329 -4.010 -19.787 1.00 55.84 85 MET A N 1
ATOM 693 C CA . MET A 1 85 ? 4.592 -4.860 -20.954 1.00 55.84 85 MET A CA 1
ATOM 694 C C . MET A 1 85 ? 5.545 -4.214 -21.973 1.00 55.84 85 MET A C 1
ATOM 696 O O . MET A 1 85 ? 6.347 -4.918 -22.593 1.00 55.84 85 MET A O 1
ATOM 700 N N . ASN A 1 86 ? 5.510 -2.890 -22.138 1.00 56.25 86 ASN A N 1
ATOM 701 C CA . ASN A 1 86 ? 6.404 -2.171 -23.051 1.00 56.25 86 ASN A CA 1
ATOM 702 C C . ASN A 1 86 ? 7.842 -2.069 -22.509 1.00 56.25 86 ASN A C 1
ATOM 704 O O . ASN A 1 86 ? 8.789 -2.184 -23.289 1.00 56.25 86 ASN A O 1
ATOM 708 N N . LEU A 1 87 ? 8.029 -1.960 -21.187 1.00 55.91 87 LEU A N 1
ATOM 709 C CA . LEU A 1 87 ? 9.357 -2.015 -20.552 1.00 55.91 87 LEU A CA 1
ATOM 710 C C . LEU A 1 87 ? 10.058 -3.367 -20.773 1.00 55.91 87 LEU A C 1
ATOM 712 O O . LEU A 1 87 ? 11.267 -3.405 -20.993 1.00 55.91 87 LEU A O 1
ATOM 716 N N . ILE A 1 88 ? 9.304 -4.472 -20.787 1.00 55.66 88 ILE A N 1
ATOM 717 C CA . ILE A 1 88 ? 9.848 -5.821 -21.033 1.00 55.66 88 ILE A CA 1
ATOM 718 C C . ILE A 1 88 ? 10.247 -6.008 -22.506 1.00 55.66 88 ILE A C 1
ATOM 720 O O . ILE A 1 88 ? 11.238 -6.680 -22.797 1.00 55.66 88 ILE A O 1
ATOM 724 N N . LYS A 1 89 ? 9.509 -5.407 -23.449 1.00 55.22 89 LYS A N 1
ATOM 725 C CA . LYS A 1 89 ? 9.817 -5.503 -24.888 1.00 55.22 89 LYS A CA 1
ATOM 726 C C . LYS A 1 89 ? 11.103 -4.762 -25.272 1.00 55.22 89 LYS A C 1
ATOM 728 O O . LYS A 1 89 ? 11.846 -5.270 -26.104 1.00 55.22 89 LYS A O 1
ATOM 733 N N . ASN A 1 90 ? 11.402 -3.633 -24.627 1.00 52.44 90 ASN A N 1
ATOM 734 C CA . ASN A 1 90 ? 12.604 -2.832 -24.904 1.00 52.44 90 ASN A CA 1
ATOM 735 C C . ASN A 1 90 ? 13.908 -3.421 -24.331 1.00 52.44 90 ASN A C 1
ATOM 737 O O . ASN A 1 90 ? 14.984 -2.943 -24.664 1.00 52.44 90 ASN A O 1
ATOM 741 N N . TYR A 1 91 ? 13.832 -4.457 -23.490 1.00 53.56 91 TYR A N 1
ATOM 742 C CA . TYR A 1 91 ? 15.008 -5.144 -22.932 1.00 53.56 91 TYR A CA 1
ATOM 743 C C . TYR A 1 91 ? 15.484 -6.336 -23.792 1.00 53.56 91 TYR A C 1
ATOM 745 O O . TYR A 1 91 ? 16.425 -7.030 -23.410 1.00 53.56 91 TYR A O 1
ATOM 753 N N . LYS A 1 92 ? 14.818 -6.616 -24.926 1.00 45.88 92 LYS A N 1
ATOM 754 C CA . LYS A 1 92 ? 15.121 -7.734 -25.847 1.00 45.88 92 LYS A CA 1
ATOM 755 C C . LYS A 1 92 ? 15.655 -7.306 -27.230 1.00 45.88 92 LYS A C 1
ATOM 757 O O . LYS A 1 92 ? 15.629 -8.113 -28.157 1.00 45.88 92 LYS A O 1
ATOM 762 N N . THR A 1 93 ? 16.165 -6.086 -27.362 1.00 39.88 93 THR A N 1
ATOM 763 C CA . THR A 1 93 ? 16.957 -5.605 -28.516 1.00 39.88 93 THR A CA 1
ATOM 764 C C . THR A 1 93 ? 18.318 -5.155 -28.039 1.00 39.88 93 THR A C 1
ATOM 766 O O . THR A 1 93 ? 19.306 -5.482 -28.726 1.00 39.88 93 THR A O 1
#

pLDDT: mean 85.13, std 15.84, range [39.88, 98.31]

Secondary structure (DSSP, 8-state):
---PPP-HHHHHHHHHHHHHHHHHHHHHHHHTTSS----HHHHHHHHHHHHHHT-SSGGGSPPHHHHHHHHHHHHH-HHHHHHHHHHHHTT--

InterPro domains:
  IPR001245 Serine-threonine/tyrosine-protein kinase, catalytic domain [PF07714] (2-69)
  IPR011009 Protein kinase-like domain superfamily [SSF56112] (2-85)
  IPR050167 Serine/threonine-protein kinase [PTHR23257] (3-73)

Foldseek 3Di:
DPPDDDDQLNVLLVVLVVLVVVVVVVVVCVVVVNDFDDDPVVVVLSVVLSCLSNPPDSVSHDGPVVVVVSVVVCVPPPVNVVVVVVSVVVVPD

Sequence (93 aa):
LNKQPYTKASDIYSFGIIMWEILYELMLQVCNGLRPYISESIVSCYADLMKKCWHAEQEKRTTAAEICDIFAEWQNSENIYQNCMNLIKNYKT